Protein AF-A0AAN0MB50-F1 (afdb_monomer)

Solvent-accessible surface area (backbone atoms only — not comparable to full-atom values): 8079 Å² total; per-residue (Å²): 140,89,73,80,64,40,74,86,71,57,65,51,76,49,72,49,74,34,78,58,95,82,38,50,62,48,73,92,73,69,46,73,44,62,75,28,36,41,38,41,41,36,32,53,38,56,50,102,79,73,47,82,36,70,35,27,50,26,34,38,39,30,40,44,65,69,58,44,50,55,35,47,76,72,68,37,57,74,70,44,69,81,72,71,74,60,72,78,42,39,26,42,39,32,46,65,54,50,28,70,67,59,73,53,81,76,73,72,45,43,82,29,24,75,44,64,80,48,85,49,70,76,65,37,53,43,79,53,90,51,79,89,71,61,85,124

Mean predicted aligned error: 7.44 Å

Radius of gyration: 16.2 Å; Cα contacts (8 Å, |Δi|>4): 225; chains: 1; bounding box: 53×28×39 Å

pLDDT: mean 82.76, std 14.2, range [30.89, 97.62]

Structure (mmCIF, N/CA/C/O backbone):
data_AF-A0AAN0MB50-F1
#
_entry.id   AF-A0AAN0MB50-F1
#
loop_
_atom_site.group_PDB
_atom_site.id
_atom_site.type_symbol
_atom_site.label_atom_id
_atom_site.label_alt_id
_atom_site.label_comp_id
_atom_site.label_asym_id
_atom_site.label_entity_id
_atom_site.label_seq_id
_atom_site.pdbx_PDB_ins_code
_atom_site.Cartn_x
_atom_site.Cartn_y
_atom_site.Cartn_z
_atom_site.occupancy
_atom_site.B_iso_or_equiv
_atom_site.auth_seq_id
_atom_site.auth_comp_id
_atom_site.auth_asym_id
_atom_site.auth_atom_id
_atom_site.pdbx_PDB_model_num
ATOM 1 N N . MET A 1 1 ? 28.031 4.770 -9.847 1.00 30.89 1 MET A N 1
ATOM 2 C CA . MET A 1 1 ? 27.264 4.176 -10.959 1.00 30.89 1 MET A CA 1
ATOM 3 C C . MET A 1 1 ? 25.853 4.690 -10.789 1.00 30.89 1 MET A C 1
ATOM 5 O O . MET A 1 1 ? 25.183 4.230 -9.883 1.00 30.89 1 MET A O 1
ATOM 9 N N . GLU A 1 2 ? 25.464 5.741 -11.506 1.00 43.50 2 GLU A N 1
ATOM 10 C CA . GLU A 1 2 ? 24.209 6.445 -11.218 1.00 43.50 2 GLU A CA 1
ATOM 11 C C . GLU A 1 2 ? 23.536 6.869 -12.524 1.00 43.50 2 GLU A C 1
ATOM 13 O O . GLU A 1 2 ? 23.837 7.921 -13.087 1.00 43.50 2 GLU A O 1
ATOM 18 N N . ASN A 1 3 ? 22.699 5.976 -13.049 1.00 36.19 3 ASN A N 1
ATOM 19 C CA . ASN A 1 3 ? 21.467 6.278 -13.779 1.00 36.19 3 ASN A CA 1
ATOM 20 C C . ASN A 1 3 ? 20.879 4.952 -14.269 1.00 36.19 3 ASN A C 1
ATOM 22 O O . ASN A 1 3 ? 21.251 4.466 -15.333 1.00 36.19 3 ASN A O 1
ATOM 26 N N . THR A 1 4 ? 19.954 4.377 -13.504 1.00 49.22 4 THR A N 1
ATOM 27 C CA . THR A 1 4 ? 18.903 3.543 -14.095 1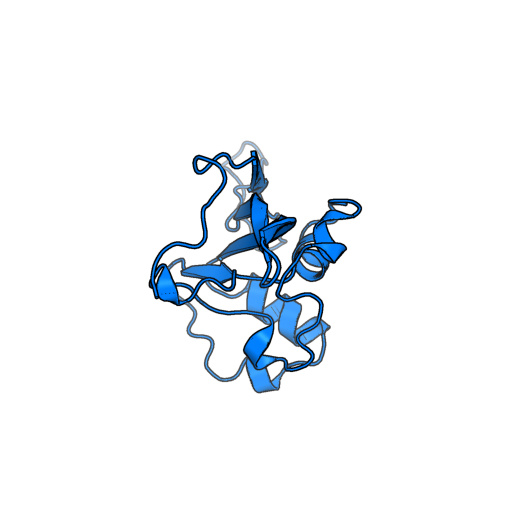.00 49.22 4 THR A CA 1
ATOM 28 C C . THR A 1 4 ? 18.142 4.460 -15.047 1.00 49.22 4 THR A C 1
ATOM 30 O O . THR A 1 4 ? 17.476 5.391 -14.586 1.00 49.22 4 THR A O 1
ATOM 33 N N . ARG A 1 5 ? 18.294 4.299 -16.368 1.00 57.34 5 ARG A N 1
ATOM 34 C CA . ARG A 1 5 ? 17.639 5.197 -17.326 1.00 57.34 5 ARG A CA 1
ATOM 35 C C . ARG A 1 5 ? 16.138 4.919 -17.265 1.00 57.34 5 ARG A C 1
ATOM 37 O O . ARG A 1 5 ? 15.641 3.923 -17.768 1.00 57.34 5 ARG A O 1
ATOM 44 N N . THR A 1 6 ? 15.382 5.801 -16.621 1.00 55.25 6 THR A N 1
ATOM 45 C CA . THR A 1 6 ? 13.964 5.559 -16.289 1.00 55.25 6 THR A CA 1
ATOM 46 C C . THR A 1 6 ? 13.004 5.779 -17.471 1.00 55.25 6 THR A C 1
ATOM 48 O O . THR A 1 6 ? 11.883 6.236 -17.274 1.00 55.25 6 THR A O 1
ATOM 51 N N . PHE A 1 7 ? 13.429 5.568 -18.724 1.00 59.41 7 PHE A N 1
ATOM 52 C CA . PHE A 1 7 ? 12.607 5.793 -19.932 1.00 59.41 7 PHE A CA 1
ATOM 53 C C . PHE A 1 7 ? 11.848 7.140 -19.952 1.00 59.41 7 PHE A C 1
ATOM 55 O O . PHE A 1 7 ? 10.679 7.228 -20.336 1.00 59.41 7 PHE A O 1
ATOM 62 N N . GLY A 1 8 ? 12.498 8.219 -19.504 1.00 61.31 8 GLY A N 1
ATOM 63 C CA . GLY A 1 8 ? 11.871 9.543 -19.400 1.00 61.31 8 GLY A CA 1
ATOM 64 C C . GLY A 1 8 ? 10.895 9.704 -18.226 1.00 61.31 8 GLY A C 1
ATOM 65 O O . GLY A 1 8 ? 10.061 10.604 -18.265 1.00 61.31 8 GLY A O 1
ATOM 66 N N . PHE A 1 9 ? 11.000 8.844 -17.206 1.00 67.44 9 PHE A N 1
ATOM 67 C CA . PHE A 1 9 ? 10.253 8.865 -15.942 1.00 67.44 9 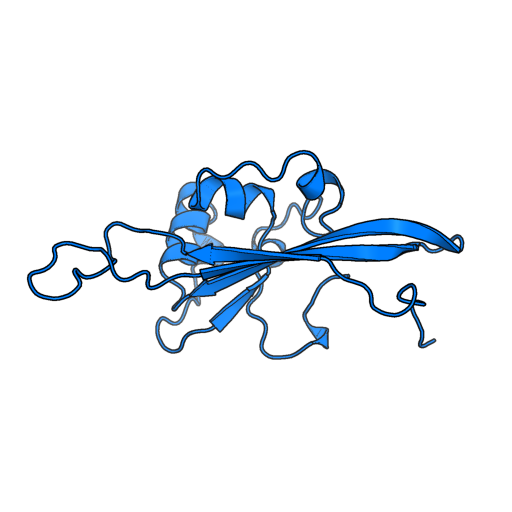PHE A CA 1
ATOM 68 C C . PHE A 1 9 ? 8.727 8.804 -16.117 1.00 67.44 9 PHE A C 1
ATOM 70 O O . PHE A 1 9 ? 7.959 9.386 -15.350 1.00 67.44 9 PHE A O 1
ATOM 77 N N . ARG A 1 10 ? 8.267 8.118 -17.169 1.00 81.94 10 ARG A N 1
ATOM 78 C CA . ARG A 1 10 ? 6.837 7.917 -17.416 1.00 81.94 10 ARG A CA 1
ATOM 79 C C . ARG A 1 10 ? 6.329 6.781 -16.540 1.00 81.94 10 ARG A C 1
ATOM 81 O O . ARG A 1 10 ? 6.789 5.651 -16.677 1.00 81.94 10 ARG A O 1
ATOM 88 N N . ALA A 1 11 ? 5.351 7.089 -15.700 1.00 89.38 11 ALA A N 1
ATOM 89 C CA . ALA A 1 11 ? 4.697 6.120 -14.837 1.00 89.38 11 ALA A CA 1
ATOM 90 C C . ALA A 1 11 ? 3.174 6.200 -14.981 1.00 89.38 11 ALA A C 1
ATOM 92 O O . ALA A 1 11 ? 2.624 7.286 -15.180 1.00 89.38 11 ALA A O 1
ATOM 93 N N . ASN A 1 12 ? 2.497 5.061 -14.840 1.00 93.62 12 ASN A N 1
ATOM 94 C CA . ASN A 1 12 ? 1.059 5.029 -14.573 1.00 93.62 12 ASN A CA 1
ATOM 95 C C . ASN A 1 12 ? 0.845 4.804 -13.079 1.00 93.62 12 ASN A C 1
ATOM 97 O O . ASN A 1 12 ? 1.549 3.996 -12.473 1.00 93.62 12 ASN A O 1
ATOM 101 N N . VAL A 1 13 ? -0.138 5.495 -12.504 1.00 95.19 13 VAL A N 1
ATOM 102 C CA . VAL A 1 13 ? -0.468 5.391 -11.081 1.00 95.19 13 VAL A CA 1
ATOM 103 C C . VAL A 1 13 ? -1.944 5.050 -10.930 1.00 95.19 13 VAL A C 1
ATOM 105 O O . VAL A 1 13 ? -2.805 5.821 -11.350 1.00 95.19 13 VAL A O 1
ATOM 108 N N . PHE A 1 14 ? -2.226 3.915 -10.298 1.00 96.12 14 PHE A N 1
ATOM 109 C CA . PHE A 1 14 ? -3.553 3.557 -9.802 1.00 96.12 14 PHE A CA 1
ATOM 110 C C . PHE A 1 14 ? -3.627 3.921 -8.322 1.00 96.12 14 PHE A C 1
ATOM 112 O O . PHE A 1 14 ? -2.671 3.692 -7.584 1.0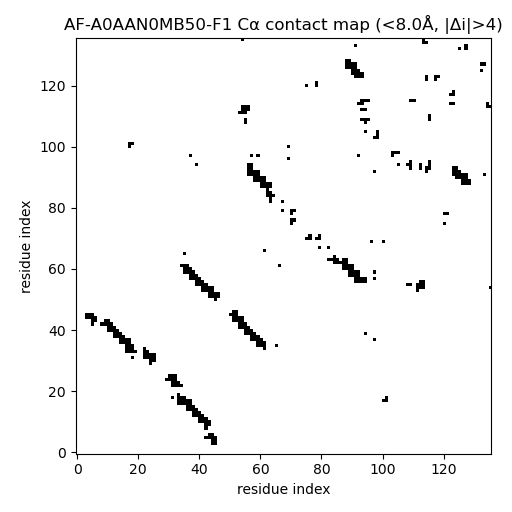0 96.12 14 PHE A O 1
ATOM 119 N N . THR A 1 15 ? -4.732 4.505 -7.870 1.00 96.19 15 THR A N 1
ATOM 120 C CA . THR A 1 15 ? -4.894 4.895 -6.465 1.00 96.19 15 THR A CA 1
ATOM 121 C C . THR A 1 15 ? -6.351 4.820 -6.052 1.00 96.19 15 THR A C 1
ATOM 123 O O . THR A 1 15 ? -7.247 4.990 -6.881 1.00 96.19 15 THR A O 1
ATOM 126 N N . GLY A 1 16 ? -6.582 4.567 -4.771 1.00 95.75 16 GLY A N 1
ATOM 127 C CA . GLY A 1 16 ? -7.918 4.466 -4.213 1.00 95.75 16 GLY A CA 1
ATOM 128 C C . GLY A 1 16 ? -7.903 4.250 -2.703 1.00 95.75 16 GLY A C 1
ATOM 129 O O . GLY A 1 16 ? -6.828 4.129 -2.104 1.00 95.75 16 GLY A O 1
ATOM 130 N N . PR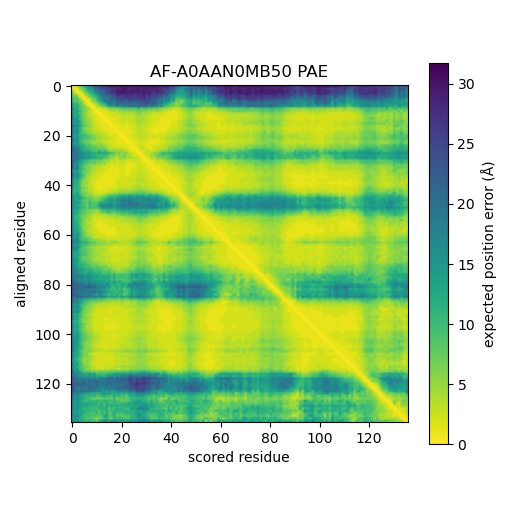O A 1 17 ? -9.091 4.232 -2.084 1.00 95.94 17 PRO A N 1
ATOM 131 C CA . PRO A 1 17 ? -9.241 3.900 -0.677 1.00 95.94 17 PRO A CA 1
ATOM 132 C C . PRO A 1 17 ? -9.093 2.393 -0.437 1.00 95.94 17 PRO A C 1
ATOM 134 O O . PRO A 1 17 ? -9.354 1.582 -1.329 1.00 95.94 17 PRO A O 1
ATOM 137 N N . ILE A 1 18 ? -8.731 2.042 0.794 1.00 95.81 18 ILE A N 1
ATOM 138 C CA . ILE A 1 18 ? -8.877 0.701 1.360 1.00 95.81 18 ILE A CA 1
ATOM 139 C C . ILE A 1 18 ? -9.869 0.835 2.511 1.00 95.81 18 ILE A C 1
ATOM 141 O O . ILE A 1 18 ? -9.580 1.546 3.475 1.00 95.81 18 ILE A O 1
ATOM 145 N N . PHE A 1 19 ? -11.033 0.201 2.374 1.00 93.50 19 PHE A N 1
ATOM 146 C CA . PHE A 1 19 ? -12.076 0.259 3.391 1.00 93.50 19 PHE A CA 1
ATOM 147 C C . PHE A 1 19 ? -11.876 -0.828 4.444 1.00 93.50 19 PHE A C 1
ATOM 149 O O . PHE A 1 19 ? -11.599 -1.973 4.090 1.00 93.50 19 PHE A O 1
ATOM 156 N N . THR A 1 20 ? -12.058 -0.481 5.714 1.00 91.69 20 THR A N 1
ATOM 157 C CA . THR A 1 20 ? -12.026 -1.431 6.835 1.00 91.69 20 THR A CA 1
ATOM 158 C C . THR A 1 20 ? -13.193 -1.193 7.792 1.00 91.69 20 THR A C 1
ATOM 160 O O . THR A 1 20 ? -13.848 -0.151 7.753 1.00 91.69 20 THR A O 1
ATOM 163 N N . ASP A 1 21 ? -13.441 -2.150 8.687 1.00 90.81 21 ASP A N 1
ATOM 164 C CA . ASP A 1 21 ? -14.478 -2.026 9.722 1.00 90.81 21 ASP A CA 1
ATOM 165 C C . ASP A 1 21 ? -14.183 -0.909 10.746 1.00 90.81 21 ASP A C 1
ATOM 167 O O . ASP A 1 21 ? -15.080 -0.483 11.475 1.00 90.81 21 ASP A O 1
ATOM 171 N N . ASP A 1 22 ? -12.941 -0.413 10.788 1.00 89.88 22 ASP A N 1
ATOM 172 C CA . ASP A 1 22 ? -12.513 0.694 11.652 1.00 89.88 22 ASP A CA 1
ATOM 173 C C . ASP A 1 22 ? -12.819 2.079 11.053 1.00 89.88 22 ASP A C 1
ATOM 175 O O . ASP A 1 22 ? -12.654 3.102 11.729 1.00 89.88 22 ASP A O 1
ATOM 179 N N . ASP A 1 23 ? -13.238 2.145 9.788 1.00 93.19 23 ASP A N 1
ATOM 180 C CA . ASP A 1 23 ? -13.481 3.416 9.121 1.00 93.19 23 ASP A CA 1
ATOM 181 C C . ASP A 1 23 ? -14.734 4.121 9.683 1.00 93.19 23 ASP A C 1
ATOM 183 O O . ASP A 1 23 ? -15.836 3.558 9.693 1.00 93.19 23 ASP A O 1
ATOM 187 N N . PRO A 1 24 ? -14.623 5.389 10.119 1.00 93.19 24 PRO A N 1
ATOM 188 C CA . PRO A 1 24 ? -15.742 6.088 10.730 1.00 93.19 24 PRO A CA 1
ATOM 189 C C . PRO A 1 24 ? -16.784 6.534 9.689 1.00 93.19 24 PRO A C 1
ATOM 191 O O . PRO A 1 24 ? -16.444 6.850 8.543 1.00 93.19 24 PRO A O 1
ATOM 194 N N . PRO A 1 25 ? -18.064 6.657 10.083 1.00 94.31 25 PRO A N 1
ATOM 195 C CA . PRO A 1 25 ? -19.095 7.214 9.218 1.00 94.31 25 PRO A CA 1
ATOM 196 C C . PRO A 1 25 ? -18.933 8.732 9.032 1.00 94.31 25 PRO A C 1
ATOM 198 O O . PRO A 1 25 ? -18.571 9.476 9.947 1.00 94.31 25 PRO A O 1
ATOM 201 N N . LEU A 1 26 ? -19.282 9.214 7.842 1.00 93.06 26 LEU A N 1
ATOM 202 C CA . LEU A 1 26 ? -19.340 10.621 7.471 1.00 93.06 26 LEU A CA 1
ATOM 203 C C . LEU A 1 26 ? -20.643 11.247 7.974 1.00 93.06 26 LEU A C 1
ATOM 205 O O . LEU A 1 26 ? -21.633 11.355 7.238 1.00 93.06 26 LEU A O 1
ATOM 209 N N . GLY A 1 27 ? -20.623 11.677 9.235 1.00 87.81 27 GLY A N 1
ATOM 210 C CA . GLY A 1 27 ? -21.767 12.311 9.891 1.00 87.81 27 GLY A CA 1
ATOM 211 C C . GLY A 1 27 ? -23.043 11.482 9.727 1.00 87.81 27 GLY A C 1
ATOM 212 O O . GLY A 1 27 ? -23.014 10.259 9.838 1.00 87.81 27 GLY A O 1
ATOM 213 N N . ASP A 1 28 ? -24.146 12.145 9.382 1.00 90.50 28 ASP A N 1
ATOM 214 C CA . ASP A 1 28 ? -25.456 11.494 9.228 1.00 90.50 28 ASP A CA 1
ATOM 215 C C . ASP A 1 28 ? -25.692 10.898 7.826 1.00 90.50 28 ASP A C 1
ATOM 217 O O . ASP A 1 28 ? -26.755 10.340 7.558 1.00 90.50 28 ASP A O 1
ATOM 221 N N . SER A 1 29 ? -24.728 11.022 6.902 1.00 89.75 29 SER A N 1
ATOM 222 C CA . SER A 1 29 ? -24.890 10.545 5.517 1.00 89.75 29 SER A CA 1
ATOM 223 C C . SER A 1 29 ? -24.776 9.025 5.376 1.00 89.75 29 SER A C 1
ATOM 225 O O . SER A 1 29 ? -25.219 8.467 4.373 1.00 89.75 29 SER A O 1
ATOM 227 N N . GLY A 1 30 ? -24.156 8.362 6.358 1.00 84.12 30 GLY A N 1
ATOM 228 C CA . GLY A 1 30 ? -23.874 6.926 6.338 1.00 84.12 30 GLY A CA 1
ATOM 229 C C . GLY A 1 30 ? -22.748 6.498 5.389 1.00 84.12 30 GLY A C 1
ATOM 230 O O . GLY A 1 30 ? -22.426 5.315 5.353 1.00 84.12 30 GLY A O 1
ATOM 231 N N . ALA A 1 31 ? -22.134 7.416 4.633 1.00 90.50 31 ALA A N 1
ATOM 232 C CA . ALA A 1 31 ? -20.953 7.106 3.827 1.00 90.50 31 ALA A CA 1
ATOM 233 C C . ALA A 1 31 ? -19.729 6.864 4.724 1.00 90.50 31 ALA A C 1
ATOM 235 O O . ALA A 1 31 ? -19.575 7.531 5.739 1.00 90.50 31 ALA A O 1
ATOM 236 N N . THR A 1 32 ? -18.843 5.952 4.345 1.00 94.12 32 THR A N 1
ATOM 237 C CA . THR A 1 32 ? -17.644 5.608 5.125 1.00 94.12 32 THR A CA 1
ATOM 238 C C . THR A 1 32 ? -16.469 6.529 4.775 1.00 94.12 32 THR A C 1
ATOM 240 O O . THR A 1 32 ? -16.250 6.812 3.596 1.00 94.12 32 THR A O 1
ATOM 243 N N . ILE A 1 33 ? -15.712 7.002 5.774 1.00 94.19 33 ILE A N 1
ATOM 244 C CA . ILE A 1 33 ? -14.484 7.790 5.581 1.00 94.19 33 ILE A CA 1
ATOM 245 C C . ILE A 1 33 ? -13.282 6.835 5.596 1.00 94.19 33 ILE A C 1
ATOM 247 O O . ILE A 1 33 ? -12.924 6.369 6.674 1.00 94.19 33 ILE A O 1
ATOM 251 N N . PRO A 1 34 ? -12.614 6.588 4.456 1.00 93.81 34 PRO A N 1
ATOM 252 C CA . PRO A 1 34 ? -11.460 5.703 4.431 1.00 93.81 34 PRO A CA 1
ATOM 253 C C . PRO A 1 34 ? -10.295 6.297 5.220 1.00 93.81 34 PRO A C 1
ATOM 255 O O . PRO A 1 34 ? -9.873 7.433 4.960 1.00 93.81 34 PRO A O 1
ATOM 258 N N . LEU A 1 35 ? -9.741 5.503 6.132 1.00 93.94 35 LEU A N 1
ATOM 259 C CA . LEU A 1 35 ? -8.510 5.818 6.851 1.00 93.94 35 LEU A CA 1
ATOM 260 C C . LEU A 1 35 ? -7.265 5.351 6.091 1.00 93.94 35 LEU A C 1
ATOM 262 O O . LEU A 1 35 ? -6.180 5.868 6.327 1.00 93.94 35 LEU A O 1
ATOM 266 N N . ASN A 1 36 ? -7.397 4.412 5.155 1.00 95.50 36 ASN A N 1
ATOM 267 C CA . ASN A 1 36 ? -6.270 3.829 4.433 1.00 95.50 36 ASN A CA 1
ATOM 268 C C . ASN A 1 36 ? -6.393 4.081 2.925 1.00 95.50 36 ASN A C 1
ATOM 270 O O . ASN A 1 36 ? -7.487 4.071 2.359 1.00 95.50 36 ASN A O 1
ATOM 274 N N . TYR A 1 37 ? -5.260 4.297 2.258 1.00 96.69 37 TYR A N 1
ATOM 275 C CA . TYR A 1 37 ? -5.205 4.546 0.813 1.00 96.69 37 TYR A CA 1
ATOM 276 C C . TYR A 1 37 ? -4.057 3.778 0.183 1.00 96.69 37 TYR A C 1
ATOM 278 O O . TYR A 1 37 ? -3.009 3.620 0.807 1.00 96.69 37 TYR A O 1
ATOM 286 N N . PHE A 1 38 ? -4.214 3.372 -1.074 1.00 97.62 38 PHE A N 1
ATOM 287 C CA . PHE A 1 38 ? -3.151 2.712 -1.822 1.00 97.62 38 PHE A CA 1
ATOM 288 C C . PHE A 1 38 ? -2.692 3.507 -3.040 1.00 97.62 38 PHE A C 1
ATOM 290 O O . PHE A 1 38 ? -3.425 4.329 -3.604 1.00 97.62 38 PHE A O 1
ATOM 297 N N . LYS A 1 39 ? -1.471 3.209 -3.480 1.00 97.25 39 LYS A N 1
ATOM 298 C CA . LYS A 1 39 ? -0.951 3.555 -4.801 1.00 97.25 39 LYS A CA 1
ATOM 299 C C . LYS A 1 39 ? -0.282 2.330 -5.411 1.00 97.25 39 LYS A C 1
ATOM 301 O O . LYS A 1 39 ? 0.579 1.746 -4.769 1.00 97.25 39 LYS A O 1
ATOM 306 N N . VAL A 1 40 ? -0.626 1.993 -6.649 1.00 97.25 40 VAL A N 1
ATOM 307 C CA . VAL A 1 40 ? 0.142 1.062 -7.486 1.00 97.25 40 VAL A CA 1
ATOM 308 C C . VAL A 1 40 ? 0.790 1.866 -8.598 1.00 97.25 40 VAL A C 1
ATOM 310 O O . VAL A 1 40 ? 0.098 2.532 -9.370 1.00 97.25 40 VAL A O 1
ATOM 313 N N . VAL A 1 41 ? 2.115 1.836 -8.663 1.00 95.44 41 VAL A N 1
ATOM 314 C CA . VAL A 1 41 ? 2.911 2.581 -9.638 1.00 95.44 41 VAL A CA 1
ATOM 315 C C . VAL A 1 41 ? 3.528 1.594 -10.611 1.00 95.44 41 VAL A C 1
ATOM 317 O O . VAL A 1 41 ? 4.156 0.630 -10.192 1.00 95.44 41 VAL A O 1
ATOM 320 N N . THR A 1 42 ? 3.368 1.847 -11.907 1.00 94.31 42 THR A N 1
ATOM 321 C CA . THR A 1 42 ? 3.967 1.031 -12.971 1.00 94.31 42 THR A CA 1
ATOM 322 C C . THR A 1 42 ? 4.832 1.894 -13.868 1.00 94.31 42 THR A C 1
ATOM 324 O O . THR A 1 42 ? 4.440 3.006 -14.233 1.00 94.31 42 THR A O 1
ATOM 327 N N . MET A 1 43 ? 5.996 1.385 -14.247 1.00 91.69 43 MET A N 1
ATOM 328 C CA . MET A 1 43 ? 6.914 2.051 -15.165 1.00 91.69 43 MET A CA 1
ATOM 329 C C . MET A 1 43 ? 7.768 1.029 -15.913 1.00 91.69 43 MET A C 1
ATOM 331 O O . MET A 1 43 ? 7.752 -0.162 -15.606 1.00 91.69 43 MET A O 1
ATOM 335 N N . LEU A 1 44 ? 8.513 1.502 -16.909 1.00 88.88 44 LEU A N 1
ATOM 336 C CA . LEU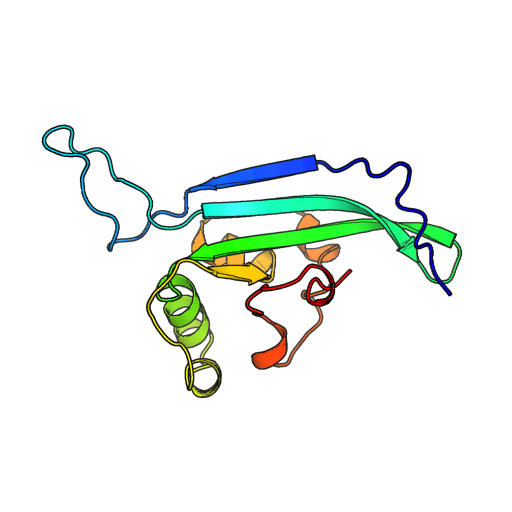 A 1 44 ? 9.595 0.722 -17.499 1.00 88.88 44 LEU A CA 1
ATOM 337 C C . LEU A 1 44 ? 10.883 0.968 -16.704 1.00 88.88 44 LEU A C 1
ATOM 339 O O . LEU A 1 44 ? 11.193 2.114 -16.375 1.00 88.88 44 LEU A O 1
ATOM 343 N N . ALA A 1 45 ? 11.630 -0.098 -16.437 1.00 80.62 45 ALA A N 1
ATOM 344 C CA . ALA A 1 45 ? 12.964 -0.077 -15.843 1.00 80.62 45 ALA A CA 1
ATOM 345 C C . ALA A 1 45 ? 13.933 -0.898 -16.710 1.00 80.62 45 ALA A C 1
ATOM 347 O O . ALA A 1 45 ? 13.511 -1.800 -17.431 1.00 80.62 45 ALA A O 1
ATOM 348 N N . GLU A 1 46 ? 15.217 -0.546 -16.702 1.00 73.81 46 GLU A N 1
ATOM 349 C CA . GLU A 1 46 ? 16.263 -1.326 -17.376 1.00 73.81 46 GLU A CA 1
ATOM 350 C C . GLU A 1 46 ? 16.791 -2.394 -16.421 1.00 73.81 46 GLU A C 1
ATOM 352 O O . GLU A 1 46 ? 16.969 -2.147 -15.228 1.00 73.81 46 GLU A O 1
ATOM 357 N N . ASP A 1 47 ? 17.043 -3.581 -16.957 1.00 70.06 47 ASP A N 1
ATOM 358 C CA . ASP A 1 47 ? 17.771 -4.631 -16.260 1.00 70.06 47 ASP A CA 1
ATOM 359 C C . ASP A 1 47 ? 19.295 -4.501 -16.456 1.00 70.06 47 ASP A C 1
ATOM 361 O O . ASP A 1 47 ? 19.783 -3.603 -17.141 1.00 70.06 47 ASP A O 1
ATOM 365 N N . GLU A 1 48 ? 20.070 -5.435 -15.893 1.00 69.56 48 GLU A N 1
ATOM 366 C CA . GLU A 1 48 ? 21.535 -5.477 -16.058 1.00 69.56 48 GLU A CA 1
ATOM 367 C C . GLU A 1 48 ? 21.998 -5.637 -17.523 1.00 69.56 48 GLU A C 1
ATOM 369 O O . GLU A 1 48 ? 23.182 -5.468 -17.822 1.00 69.56 48 GLU A O 1
ATOM 374 N N . TRP A 1 49 ? 21.079 -5.949 -18.442 1.00 73.06 49 TRP A N 1
ATOM 375 C CA . TRP A 1 49 ? 21.317 -6.202 -19.862 1.00 73.06 49 TRP A CA 1
ATOM 376 C C . TRP A 1 49 ? 20.714 -5.111 -20.768 1.00 73.06 49 TRP A C 1
ATOM 378 O O . TRP A 1 49 ? 20.591 -5.334 -21.974 1.00 73.06 49 TRP A O 1
ATOM 388 N N . ASP A 1 50 ? 20.356 -3.942 -20.218 1.00 71.88 50 ASP A N 1
ATOM 389 C CA . ASP A 1 50 ? 19.784 -2.790 -20.945 1.00 71.88 50 ASP A CA 1
ATOM 390 C C . ASP A 1 50 ? 18.455 -3.137 -21.669 1.00 71.88 50 ASP A C 1
ATOM 392 O O . ASP A 1 50 ? 18.069 -2.521 -22.666 1.00 71.88 50 ASP A O 1
ATOM 396 N N . THR A 1 51 ? 17.739 -4.163 -21.191 1.00 78.69 51 THR A N 1
ATOM 397 C CA . THR A 1 51 ? 16.441 -4.585 -21.729 1.00 78.69 51 THR A CA 1
ATOM 398 C C . THR A 1 51 ? 15.307 -3.946 -20.920 1.00 78.69 51 THR A C 1
ATOM 400 O O . THR A 1 51 ? 15.261 -4.115 -19.699 1.00 78.69 51 THR A O 1
ATOM 403 N N . PRO A 1 52 ? 14.349 -3.247 -21.567 1.00 81.38 52 PRO A N 1
ATOM 404 C CA . PRO A 1 52 ? 13.190 -2.693 -20.878 1.00 81.38 52 PRO A CA 1
ATOM 405 C C . PRO A 1 52 ? 12.356 -3.806 -20.241 1.00 81.38 52 PRO A C 1
ATOM 407 O O . PRO A 1 52 ? 11.863 -4.699 -20.937 1.00 81.38 52 PRO A O 1
ATOM 410 N N . ARG A 1 53 ? 12.144 -3.723 -18.931 1.00 85.94 53 ARG A N 1
ATOM 411 C CA . ARG A 1 53 ? 11.213 -4.568 -18.187 1.00 85.94 53 ARG A CA 1
ATOM 412 C C . ARG A 1 53 ? 10.122 -3.726 -17.544 1.00 85.94 53 ARG A C 1
ATOM 414 O O . ARG A 1 53 ? 10.339 -2.572 -17.175 1.00 85.94 53 ARG A O 1
ATOM 421 N N . LEU A 1 54 ? 8.934 -4.313 -17.421 1.00 90.56 54 LEU A N 1
ATOM 422 C CA . LEU A 1 54 ? 7.876 -3.744 -16.597 1.00 90.56 54 LEU A CA 1
ATOM 423 C C . LEU A 1 54 ? 8.307 -3.829 -15.133 1.00 90.56 54 LEU A C 1
ATOM 425 O O . LEU A 1 54 ? 8.786 -4.871 -14.696 1.00 90.56 54 LEU A O 1
ATOM 429 N N . HIS A 1 55 ? 8.112 -2.740 -14.408 1.00 90.56 55 HIS A N 1
ATOM 430 C CA . HIS A 1 55 ? 8.355 -2.649 -12.982 1.00 90.56 55 HIS A CA 1
ATOM 431 C C . HIS A 1 55 ? 7.103 -2.089 -12.308 1.00 90.56 55 HIS A C 1
ATOM 433 O O . HIS A 1 55 ? 6.571 -1.062 -12.751 1.00 90.56 55 HIS A O 1
ATOM 439 N N . ALA A 1 56 ? 6.617 -2.761 -11.267 1.00 94.06 56 ALA A N 1
ATOM 440 C CA . ALA A 1 56 ? 5.390 -2.401 -10.570 1.00 94.06 56 ALA A CA 1
ATOM 441 C C . ALA A 1 56 ? 5.600 -2.408 -9.052 1.00 94.06 56 ALA A C 1
ATOM 443 O O . ALA A 1 56 ? 6.154 -3.348 -8.512 1.00 94.06 56 ALA A O 1
ATOM 444 N N . THR A 1 57 ? 5.149 -1.374 -8.346 1.00 94.31 57 THR A N 1
ATOM 445 C CA . THR A 1 57 ? 5.256 -1.300 -6.877 1.00 94.31 57 THR A CA 1
ATOM 446 C C . THR A 1 57 ? 3.940 -0.865 -6.258 1.00 94.31 57 THR A C 1
ATOM 448 O O . THR A 1 57 ? 3.220 -0.047 -6.837 1.00 94.31 57 THR A O 1
ATOM 451 N N . ALA A 1 58 ? 3.629 -1.395 -5.075 1.00 95.88 58 ALA A N 1
ATOM 452 C CA . ALA A 1 58 ? 2.462 -1.013 -4.293 1.00 95.88 58 ALA A CA 1
ATOM 453 C C . ALA A 1 58 ? 2.856 -0.300 -2.996 1.00 95.88 58 ALA A C 1
ATOM 455 O O . ALA A 1 58 ? 3.818 -0.663 -2.321 1.00 95.88 58 ALA A O 1
ATOM 456 N N . TYR A 1 59 ? 2.066 0.711 -2.642 1.00 95.12 59 TYR A N 1
ATOM 457 C CA . TYR A 1 59 ? 2.230 1.516 -1.442 1.00 95.12 59 TYR A CA 1
ATOM 458 C C . TYR A 1 59 ? 0.903 1.660 -0.714 1.00 95.12 59 TYR A C 1
ATOM 460 O O . TYR A 1 59 ? -0.109 1.947 -1.351 1.00 95.12 59 TYR A O 1
ATOM 468 N N . VAL A 1 60 ? 0.923 1.554 0.611 1.00 95.44 60 VAL A N 1
ATOM 469 C CA . VAL A 1 60 ? -0.234 1.768 1.484 1.00 95.44 60 VAL A CA 1
ATOM 470 C C . VAL A 1 60 ? 0.068 2.891 2.467 1.00 95.44 60 VAL A C 1
ATOM 472 O O . VAL A 1 60 ? 1.052 2.843 3.196 1.00 95.44 60 VAL A O 1
ATOM 475 N N . LEU A 1 61 ? -0.787 3.909 2.499 1.00 94.56 61 LEU A N 1
ATOM 476 C CA . LEU A 1 61 ? -0.793 4.943 3.528 1.00 94.56 61 LEU A CA 1
ATOM 477 C C . LEU A 1 61 ? -1.694 4.480 4.677 1.00 94.56 61 LEU A C 1
ATOM 479 O O . LEU A 1 61 ? -2.894 4.302 4.470 1.00 94.56 61 LEU A O 1
ATOM 483 N N . SER A 1 62 ? -1.122 4.287 5.867 1.00 91.81 62 SER A N 1
ATOM 484 C CA . SER A 1 62 ? -1.833 3.769 7.045 1.00 91.81 62 SER A CA 1
ATOM 485 C C . SER A 1 62 ? -1.201 4.256 8.355 1.00 91.81 62 SER A C 1
ATOM 487 O O . SER A 1 62 ? -0.025 4.609 8.386 1.00 91.81 62 SER A O 1
ATOM 489 N N . GLN A 1 63 ? -1.951 4.225 9.461 1.00 88.31 63 GLN A N 1
ATOM 490 C CA . GLN A 1 63 ? -1.389 4.354 10.820 1.00 88.31 63 GLN A CA 1
ATOM 491 C C . GLN A 1 63 ? -0.741 3.046 11.318 1.00 88.31 63 GLN A C 1
ATOM 493 O O . GLN A 1 63 ? -0.170 3.007 12.406 1.00 88.31 63 GLN A O 1
ATOM 498 N N . GLY A 1 64 ? -0.824 1.969 10.527 1.00 85.88 64 GLY A N 1
ATOM 499 C CA . GLY A 1 64 ? -0.165 0.685 10.775 1.00 85.88 64 GLY A CA 1
ATOM 500 C C . GLY A 1 64 ? -1.104 -0.453 11.180 1.00 85.88 64 GLY A C 1
ATOM 501 O O . GLY A 1 64 ? -0.705 -1.604 11.062 1.00 85.88 64 GLY A O 1
ATOM 502 N N . GLN A 1 65 ? -2.346 -0.171 11.589 1.00 88.00 65 GLN A N 1
ATOM 503 C CA . GLN A 1 65 ? -3.311 -1.202 12.009 1.00 88.00 65 GLN A CA 1
ATOM 504 C C . GLN A 1 65 ? -3.678 -2.168 10.882 1.00 88.00 65 GLN A C 1
ATOM 506 O O . GLN A 1 65 ? -3.610 -3.378 11.075 1.00 88.00 65 GLN A O 1
ATOM 511 N N . LEU A 1 66 ? -3.955 -1.642 9.687 1.00 89.19 66 LEU A N 1
ATOM 512 C CA . LEU A 1 66 ? -4.220 -2.463 8.504 1.00 89.19 66 LEU A CA 1
ATOM 513 C C . LEU A 1 66 ? -3.033 -3.385 8.176 1.00 89.19 66 LEU A C 1
ATOM 515 O O . LEU A 1 66 ? -3.206 -4.576 7.939 1.00 89.19 66 LEU A O 1
ATOM 519 N N . ILE A 1 67 ? -1.815 -2.839 8.216 1.00 88.81 67 ILE A N 1
ATOM 520 C CA . ILE A 1 67 ? -0.589 -3.595 7.932 1.00 88.81 67 ILE A CA 1
ATOM 521 C C . ILE A 1 67 ? -0.357 -4.684 8.978 1.00 88.81 67 ILE A C 1
ATOM 523 O O . ILE A 1 67 ? -0.014 -5.812 8.637 1.00 88.81 67 ILE A O 1
ATOM 527 N N . GLN A 1 68 ? -0.568 -4.365 10.254 1.00 87.62 68 GLN A N 1
ATOM 528 C CA . GLN A 1 68 ? -0.480 -5.348 11.322 1.00 87.62 68 GLN A CA 1
ATOM 529 C C . GLN A 1 68 ? -1.476 -6.490 11.105 1.00 87.62 68 GLN A C 1
ATOM 531 O O . GLN A 1 68 ? -1.090 -7.648 11.239 1.00 87.62 68 GLN A O 1
ATOM 536 N N . GLN A 1 69 ? -2.737 -6.178 10.796 1.00 88.50 69 GLN A N 1
ATOM 537 C CA . GLN A 1 69 ? -3.765 -7.191 10.579 1.00 88.50 69 GLN A CA 1
ATOM 538 C C . GLN A 1 69 ? -3.370 -8.142 9.444 1.00 88.50 69 GLN A C 1
ATOM 540 O O . GLN A 1 69 ? -3.368 -9.353 9.643 1.00 88.50 69 GLN A O 1
ATOM 545 N N . MET A 1 70 ? -2.939 -7.592 8.308 1.00 90.12 70 MET A N 1
ATOM 546 C CA . MET A 1 70 ? -2.437 -8.364 7.170 1.00 90.12 70 MET A CA 1
ATOM 547 C C . MET A 1 70 ? -1.281 -9.299 7.572 1.00 90.12 70 MET A C 1
ATOM 549 O O . MET A 1 70 ? -1.313 -10.494 7.291 1.00 90.12 70 MET A O 1
ATOM 553 N N . LEU A 1 71 ? -0.282 -8.788 8.304 1.00 86.81 71 LEU A N 1
ATOM 554 C CA . LEU A 1 71 ? 0.846 -9.599 8.783 1.00 86.81 71 LEU A CA 1
ATOM 555 C C . LEU A 1 71 ? 0.403 -10.711 9.750 1.00 86.81 71 LEU A C 1
ATOM 557 O O . LEU A 1 71 ? 0.948 -11.814 9.707 1.00 86.81 71 LEU A O 1
ATOM 561 N N . LEU A 1 72 ? -0.573 -10.448 10.624 1.00 87.00 72 LEU A N 1
ATOM 562 C CA . LEU A 1 72 ? -1.127 -11.456 11.534 1.00 87.00 72 LEU A CA 1
ATOM 563 C C . LEU A 1 72 ? -1.875 -12.559 10.776 1.00 87.00 72 LEU A C 1
ATOM 565 O O . LEU A 1 72 ? -1.703 -13.733 11.104 1.00 87.00 72 LEU A O 1
ATOM 569 N N . GLU A 1 73 ? -2.667 -12.195 9.767 1.00 86.81 73 GLU A N 1
ATOM 570 C CA . GLU A 1 73 ? -3.394 -13.136 8.903 1.00 86.81 73 GLU A CA 1
ATOM 571 C C . GLU A 1 73 ? -2.437 -14.040 8.110 1.00 86.81 73 GLU A C 1
ATOM 573 O O . GLU A 1 73 ? -2.704 -15.231 7.944 1.00 86.81 73 GLU A O 1
ATOM 578 N N . GLU A 1 74 ? -1.270 -13.522 7.719 1.00 82.38 74 GLU A N 1
ATOM 579 C CA . GLU A 1 74 ? -0.188 -14.299 7.098 1.00 82.38 74 GLU A CA 1
ATOM 580 C C . GLU A 1 74 ? 0.643 -15.138 8.092 1.00 82.38 74 GLU A C 1
ATOM 582 O O . GLU A 1 74 ? 1.576 -15.839 7.696 1.00 82.38 74 GLU A O 1
ATOM 587 N N . GLY A 1 75 ? 0.335 -15.095 9.393 1.00 82.69 75 GLY A N 1
ATOM 588 C CA . GLY A 1 75 ? 1.075 -15.825 10.428 1.00 82.69 75 GLY A CA 1
ATOM 589 C C . GLY A 1 75 ? 2.436 -15.210 10.77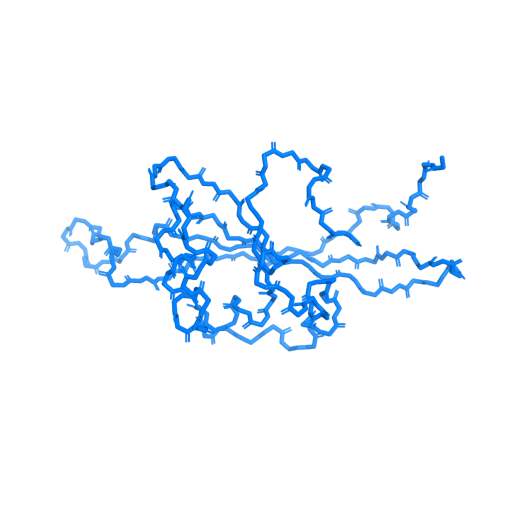9 1.00 82.69 75 GLY A C 1
ATOM 590 O O . GLY A 1 75 ? 3.258 -15.851 11.435 1.00 82.69 75 GLY A O 1
ATOM 591 N N . LEU A 1 76 ? 2.680 -13.957 10.388 1.00 79.69 76 LEU A N 1
ATOM 592 C CA . LEU A 1 76 ? 3.932 -13.222 10.581 1.00 79.69 76 LEU A CA 1
ATOM 593 C C . LEU A 1 76 ? 3.927 -12.399 11.877 1.00 79.69 76 LEU A C 1
ATOM 595 O O . LEU A 1 76 ? 4.408 -11.268 11.917 1.00 79.69 76 LEU A O 1
ATOM 599 N N . ALA A 1 77 ? 3.414 -12.970 12.970 1.00 73.31 77 ALA A N 1
ATOM 600 C CA . ALA A 1 77 ? 3.248 -12.266 14.245 1.00 73.31 77 ALA A CA 1
ATOM 601 C C . ALA A 1 77 ? 4.557 -11.672 14.807 1.00 73.31 77 ALA A C 1
ATOM 603 O O . ALA A 1 77 ? 4.528 -10.629 15.448 1.00 73.31 77 ALA A O 1
ATOM 604 N N . ALA A 1 78 ? 5.714 -12.279 14.524 1.00 68.06 78 ALA A N 1
ATOM 605 C CA . ALA A 1 78 ? 7.010 -11.729 14.928 1.00 68.06 78 ALA A CA 1
ATOM 606 C C . ALA A 1 78 ? 7.359 -10.410 14.206 1.00 68.06 78 ALA A C 1
ATOM 608 O O . ALA A 1 78 ? 8.015 -9.555 14.788 1.00 68.06 78 ALA A O 1
ATOM 609 N N . ALA A 1 79 ? 6.891 -10.205 12.967 1.00 68.12 79 ALA A N 1
ATOM 610 C CA . ALA A 1 79 ? 7.097 -8.959 12.217 1.00 68.12 79 ALA A CA 1
ATOM 611 C C . ALA A 1 79 ? 6.219 -7.801 12.731 1.00 68.12 79 ALA A C 1
ATOM 613 O O . ALA A 1 79 ? 6.429 -6.642 12.377 1.00 68.12 79 ALA A O 1
ATOM 614 N N . VAL A 1 80 ? 5.238 -8.114 13.579 1.00 65.38 80 VAL A N 1
ATOM 615 C CA . VAL A 1 80 ? 4.381 -7.133 14.247 1.00 65.38 80 VAL A CA 1
ATOM 616 C C . VAL A 1 80 ? 5.073 -6.524 15.474 1.00 65.38 80 VAL A C 1
ATOM 618 O O . VAL A 1 80 ? 4.722 -5.417 15.893 1.00 65.38 80 VAL A O 1
ATOM 621 N N . GLU A 1 81 ? 6.072 -7.206 16.048 1.00 60.09 81 GLU A N 1
ATOM 622 C CA . GLU A 1 81 ? 6.838 -6.699 17.188 1.00 60.09 81 GLU A CA 1
ATOM 623 C C . GLU A 1 81 ? 7.618 -5.438 16.780 1.00 60.09 81 GLU A C 1
ATOM 625 O O . GLU A 1 81 ? 8.614 -5.495 16.065 1.00 60.09 81 GLU A O 1
ATOM 630 N N . GLY A 1 82 ? 7.142 -4.268 17.221 1.00 58.84 82 GLY A N 1
ATOM 631 C CA . GLY A 1 82 ? 7.735 -2.967 16.881 1.00 58.84 82 GLY A CA 1
ATOM 632 C C . GLY A 1 82 ? 6.860 -2.063 16.009 1.00 58.84 82 GLY A C 1
ATOM 633 O O . GLY A 1 82 ? 7.275 -0.944 15.697 1.00 58.84 82 GLY A O 1
ATOM 634 N N . PHE A 1 83 ? 5.639 -2.480 15.653 1.00 64.81 83 PHE A N 1
ATOM 635 C CA . PHE A 1 83 ? 4.663 -1.558 15.073 1.00 64.81 83 PHE A CA 1
ATOM 636 C C . PHE A 1 83 ? 4.234 -0.507 16.102 1.00 64.81 83 PHE A C 1
ATOM 638 O O . PHE A 1 83 ? 3.439 -0.763 17.004 1.00 64.81 83 PHE A O 1
ATOM 645 N N . THR A 1 84 ? 4.753 0.708 15.945 1.00 62.84 84 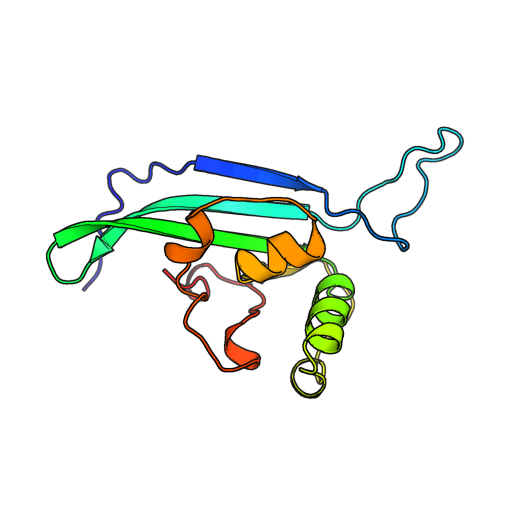THR A N 1
ATOM 646 C CA . THR A 1 84 ? 4.224 1.884 16.634 1.00 62.84 84 THR A CA 1
ATOM 647 C C . THR A 1 84 ? 3.020 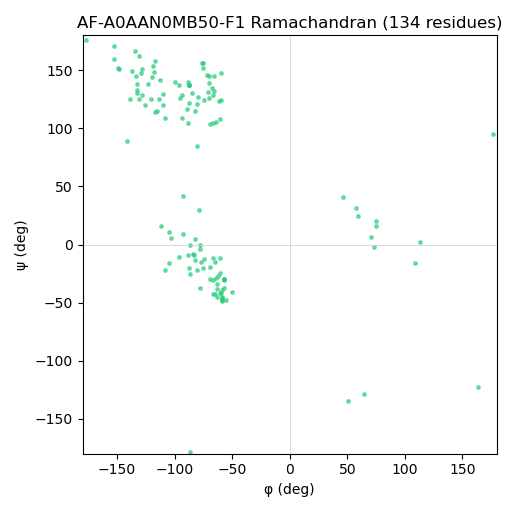2.404 15.860 1.00 62.84 84 THR A C 1
ATOM 649 O O . THR A 1 84 ? 3.159 2.861 14.721 1.00 62.84 84 THR A O 1
ATOM 652 N N . PHE A 1 85 ? 1.849 2.335 16.487 1.00 66.19 85 PHE A N 1
ATOM 653 C CA . PHE A 1 85 ? 0.659 3.053 16.039 1.00 66.19 85 PHE A CA 1
ATOM 654 C C . PHE A 1 85 ? 0.844 4.547 16.286 1.00 66.19 85 PHE A C 1
ATOM 656 O O . PHE A 1 85 ? 1.370 4.948 17.327 1.00 66.19 85 PHE A O 1
ATOM 663 N N . GLY A 1 86 ? 0.416 5.375 15.342 1.00 73.31 86 GLY A N 1
ATOM 664 C CA . GLY A 1 86 ? 0.551 6.819 15.472 1.00 73.31 86 GLY A CA 1
ATOM 665 C C . GLY A 1 86 ? 0.371 7.525 14.141 1.00 73.31 86 GLY A C 1
ATOM 666 O O . GLY A 1 86 ? -0.670 7.404 13.505 1.00 73.31 86 GLY A O 1
ATOM 667 N N . GLU A 1 87 ? 1.380 8.288 13.731 1.00 81.50 87 GLU A N 1
ATOM 668 C CA . GLU A 1 87 ? 1.327 9.055 12.490 1.00 81.50 87 GLU A CA 1
ATOM 669 C C . GLU A 1 87 ? 1.126 8.158 11.264 1.00 81.50 87 GLU A C 1
ATOM 671 O O . GLU A 1 87 ? 1.600 7.019 11.199 1.00 81.50 87 GLU A O 1
ATOM 676 N N . TYR A 1 88 ? 0.428 8.700 10.268 1.00 84.00 88 TYR A N 1
ATOM 677 C CA . TYR A 1 88 ? 0.303 8.055 8.972 1.00 84.00 88 TYR A CA 1
ATOM 678 C C . TYR A 1 88 ? 1.680 7.867 8.343 1.00 84.00 88 TYR A C 1
ATOM 680 O O . TYR A 1 88 ? 2.414 8.831 8.126 1.00 84.00 88 TYR A O 1
ATOM 688 N N . ARG A 1 89 ? 1.995 6.621 7.998 1.00 88.25 89 ARG A N 1
ATOM 689 C CA . ARG A 1 89 ? 3.209 6.240 7.280 1.00 88.25 89 ARG A CA 1
ATOM 690 C C . ARG A 1 89 ? 2.849 5.593 5.956 1.00 88.25 89 ARG A C 1
ATOM 692 O O . ARG A 1 89 ? 1.768 5.026 5.795 1.00 88.25 89 ARG A O 1
ATOM 699 N N . THR A 1 90 ? 3.765 5.703 5.002 1.00 89.81 90 THR A N 1
ATOM 700 C CA . THR A 1 90 ? 3.664 4.984 3.733 1.00 89.81 90 THR A CA 1
ATOM 701 C C . THR A 1 90 ? 4.438 3.686 3.860 1.00 89.81 90 THR A C 1
ATOM 703 O O . THR A 1 90 ? 5.596 3.702 4.261 1.00 89.81 90 THR A O 1
ATOM 706 N N . PHE A 1 91 ? 3.807 2.578 3.511 1.00 90.56 91 PHE A N 1
ATOM 707 C CA . PHE A 1 91 ? 4.395 1.250 3.532 1.00 90.56 91 PHE A CA 1
ATOM 708 C C . PHE A 1 91 ? 4.498 0.738 2.101 1.00 90.56 91 PHE A C 1
ATOM 710 O O . PHE A 1 91 ? 3.481 0.716 1.411 1.00 90.56 91 PHE A O 1
ATOM 717 N N . GLN A 1 92 ? 5.684 0.338 1.642 1.00 92.38 92 GLN A N 1
ATOM 718 C CA . GLN A 1 92 ? 5.776 -0.506 0.449 1.00 92.38 92 GLN A CA 1
ATOM 719 C C . GLN A 1 92 ? 5.265 -1.893 0.833 1.00 92.38 92 GLN A C 1
ATOM 721 O O . GLN A 1 92 ? 5.678 -2.411 1.870 1.00 92.38 92 GLN A O 1
ATOM 726 N N . VAL A 1 93 ? 4.371 -2.463 0.033 1.00 92.56 93 VAL A N 1
ATOM 727 C CA . VAL A 1 93 ? 3.799 -3.804 0.231 1.00 92.56 93 VAL A CA 1
ATOM 728 C C . VAL A 1 93 ? 3.886 -4.582 -1.077 1.00 92.56 93 VAL A C 1
ATOM 730 O O . VAL A 1 93 ? 4.024 -3.965 -2.139 1.00 92.56 93 VAL A O 1
ATOM 733 N N . ARG A 1 94 ? 3.758 -5.914 -1.032 1.00 93.38 94 ARG A N 1
ATOM 734 C CA . ARG A 1 94 ? 3.569 -6.688 -2.264 1.00 93.38 94 ARG A CA 1
ATOM 735 C C . ARG A 1 94 ? 2.226 -6.339 -2.900 1.00 93.38 94 ARG A C 1
ATOM 737 O O . ARG A 1 94 ? 1.226 -6.144 -2.206 1.00 93.38 94 ARG A O 1
ATOM 744 N N . ILE A 1 95 ? 2.170 -6.339 -4.226 1.00 95.19 95 ILE A N 1
ATOM 745 C CA . ILE A 1 95 ? 0.924 -6.187 -4.981 1.00 95.19 95 ILE A CA 1
ATOM 746 C C . ILE A 1 95 ? -0.054 -7.303 -4.603 1.00 95.19 95 ILE A C 1
ATOM 748 O O . ILE A 1 95 ? -1.228 -7.013 -4.405 1.00 95.19 95 ILE A O 1
ATOM 752 N N . SER A 1 96 ? 0.418 -8.539 -4.404 1.00 93.88 96 SER A N 1
ATOM 753 C CA . SER A 1 96 ? -0.423 -9.654 -3.938 1.00 93.88 96 SER A CA 1
ATOM 754 C C . SER A 1 96 ? -1.117 -9.372 -2.606 1.00 93.88 96 SER A C 1
ATOM 756 O O . SER A 1 96 ? -2.269 -9.751 -2.410 1.00 93.88 96 SER A O 1
ATOM 758 N N . ASP A 1 97 ? -0.427 -8.690 -1.696 1.00 93.62 97 ASP A N 1
ATOM 759 C CA . ASP A 1 97 ? -0.943 -8.420 -0.357 1.00 93.62 97 ASP A CA 1
ATOM 760 C C . ASP A 1 97 ? -1.944 -7.268 -0.412 1.00 93.62 97 ASP A C 1
ATOM 762 O O . ASP A 1 97 ? -2.989 -7.302 0.236 1.00 93.62 97 ASP A O 1
ATOM 766 N N . LEU A 1 98 ? -1.673 -6.270 -1.260 1.00 95.31 98 LEU A N 1
ATOM 767 C CA . LEU A 1 98 ? -2.628 -5.209 -1.552 1.00 95.31 98 LEU A CA 1
ATOM 768 C C . LEU A 1 98 ? -3.928 -5.756 -2.153 1.00 95.31 98 LEU A C 1
ATOM 770 O O . LEU A 1 98 ? -5.008 -5.302 -1.775 1.00 95.31 98 LEU A O 1
ATOM 774 N N . GLU A 1 99 ? -3.849 -6.718 -3.069 1.00 95.56 99 GLU A N 1
ATOM 775 C CA . GLU A 1 99 ? -5.034 -7.403 -3.597 1.00 95.56 99 GLU A CA 1
ATOM 776 C C . GLU A 1 99 ? -5.801 -8.128 -2.491 1.00 95.56 99 GLU A C 1
ATOM 778 O O . GLU A 1 99 ? -7.022 -8.013 -2.429 1.00 95.56 99 GLU A O 1
ATOM 783 N N . GLY A 1 100 ? -5.097 -8.793 -1.569 1.00 93.56 100 GLY A N 1
ATOM 784 C CA . GLY A 1 100 ? -5.701 -9.404 -0.384 1.00 93.56 100 GLY A CA 1
ATOM 785 C C . GLY A 1 100 ? -6.441 -8.393 0.499 1.00 93.56 100 GLY A C 1
ATOM 786 O O . GLY A 1 100 ? -7.591 -8.625 0.863 1.00 93.56 100 GLY A O 1
ATOM 787 N N . MET A 1 101 ? -5.823 -7.241 0.780 1.00 93.62 101 MET A N 1
ATOM 788 C CA . MET A 1 101 ? -6.410 -6.177 1.610 1.00 93.62 101 MET A CA 1
ATOM 789 C C . MET A 1 101 ? -7.592 -5.456 0.949 1.00 93.62 101 MET A C 1
ATOM 791 O O . MET A 1 101 ? -8.453 -4.923 1.644 1.00 93.62 101 MET A O 1
ATOM 795 N N . THR A 1 102 ? -7.617 -5.365 -0.382 1.00 93.75 102 THR A N 1
ATOM 796 C CA . THR A 1 102 ? -8.589 -4.525 -1.110 1.00 93.75 102 THR A CA 1
ATOM 797 C C . THR A 1 102 ? -9.659 -5.306 -1.860 1.00 93.75 102 THR A C 1
ATOM 799 O O . THR A 1 102 ? -10.699 -4.742 -2.198 1.00 93.75 102 THR A O 1
ATOM 802 N N . GLY A 1 103 ? -9.402 -6.575 -2.174 1.00 93.75 103 GLY A N 1
ATOM 803 C CA . GLY A 1 103 ? -10.209 -7.368 -3.097 1.00 93.75 103 GLY A CA 1
ATOM 804 C C . GLY A 1 103 ? -10.089 -6.945 -4.568 1.00 93.75 103 GLY A C 1
ATOM 805 O O . GLY A 1 103 ? -10.835 -7.460 -5.402 1.00 93.75 103 GLY A O 1
ATOM 806 N N . TYR A 1 104 ? -9.194 -6.010 -4.909 1.00 95.06 104 TYR A N 1
ATOM 807 C CA . TYR A 1 104 ? -8.909 -5.671 -6.304 1.00 95.06 104 TYR A CA 1
ATOM 808 C C . TYR A 1 104 ? -8.026 -6.732 -6.966 1.00 95.06 104 TYR A C 1
ATOM 810 O O . TYR A 1 104 ? -7.281 -7.438 -6.297 1.00 95.06 104 TYR A O 1
ATOM 818 N N . ASP A 1 105 ? -8.096 -6.809 -8.295 1.00 95.06 105 ASP A N 1
ATOM 819 C CA . ASP A 1 105 ? -7.207 -7.621 -9.128 1.00 95.06 105 ASP A CA 1
ATOM 820 C C . ASP A 1 105 ? -6.413 -6.685 -10.045 1.00 95.06 105 ASP A C 1
ATOM 822 O O . ASP A 1 105 ? -6.983 -6.004 -10.905 1.00 95.06 105 ASP A O 1
ATOM 826 N N . PHE A 1 106 ? -5.096 -6.625 -9.844 1.00 95.12 106 PHE A N 1
ATOM 827 C CA . PHE A 1 106 ? -4.182 -5.843 -10.678 1.00 95.12 106 PHE A CA 1
ATOM 828 C C . PHE A 1 106 ? -3.597 -6.680 -11.829 1.00 95.12 106 PHE A C 1
ATOM 830 O O . PHE A 1 106 ? -2.697 -6.229 -12.545 1.00 95.12 106 PHE A O 1
ATOM 837 N N . GLY A 1 107 ? -4.109 -7.894 -12.039 1.00 94.50 107 GLY A N 1
ATOM 838 C CA . GLY A 1 107 ? -3.707 -8.816 -13.089 1.00 94.50 107 GLY A CA 1
ATOM 839 C C . GLY A 1 107 ? -2.260 -9.272 -12.925 1.00 94.50 107 GLY A C 1
ATOM 840 O O . GLY A 1 107 ? -1.825 -9.703 -11.854 1.00 94.50 107 GLY A O 1
ATOM 841 N N . ASN A 1 108 ? -1.493 -9.150 -14.008 1.00 94.44 108 ASN A N 1
ATOM 842 C CA . ASN A 1 108 ? -0.109 -9.626 -14.072 1.00 94.44 108 ASN A CA 1
ATOM 843 C C . ASN A 1 108 ? 0.897 -8.631 -13.463 1.00 94.44 108 ASN A C 1
ATOM 845 O O . ASN A 1 108 ? 2.101 -8.847 -13.558 1.00 94.44 108 ASN A O 1
ATOM 849 N N . LEU A 1 109 ? 0.446 -7.518 -12.864 1.00 95.00 109 LEU A N 1
ATOM 850 C CA . LEU A 1 109 ? 1.367 -6.548 -12.256 1.00 95.00 109 LEU A CA 1
ATOM 851 C C . LEU A 1 109 ? 2.142 -7.144 -11.076 1.00 95.00 109 LEU A C 1
ATOM 853 O O . LEU A 1 109 ? 3.288 -6.761 -10.869 1.00 95.00 109 LEU A O 1
ATOM 857 N N . ARG A 1 110 ? 1.563 -8.124 -10.370 1.00 93.50 110 ARG A N 1
ATOM 858 C CA . ARG A 1 110 ? 2.244 -8.882 -9.308 1.00 93.50 110 ARG A CA 1
ATOM 859 C C . ARG A 1 110 ? 3.529 -9.571 -9.788 1.00 93.50 110 ARG A C 1
ATOM 861 O O . ARG A 1 110 ? 4.456 -9.725 -9.008 1.00 93.50 110 ARG A O 1
ATOM 868 N N . ASP A 1 111 ? 3.595 -9.953 -11.065 1.00 92.81 111 ASP A N 1
ATOM 869 C CA . ASP A 1 111 ? 4.751 -10.652 -11.643 1.00 92.81 111 ASP A CA 1
ATOM 870 C C . ASP A 1 111 ? 5.918 -9.690 -11.928 1.00 92.81 111 ASP A C 1
ATOM 872 O O . ASP A 1 111 ? 7.042 -10.116 -12.181 1.00 92.81 111 ASP A O 1
ATOM 876 N N . ALA A 1 112 ? 5.639 -8.383 -11.915 1.00 92.69 112 ALA A N 1
ATOM 877 C CA . ALA A 1 112 ? 6.597 -7.301 -12.111 1.00 92.69 112 ALA A CA 1
ATOM 878 C C . ALA A 1 112 ? 6.945 -6.578 -10.796 1.00 92.69 112 ALA A C 1
ATOM 880 O O . ALA A 1 112 ? 7.555 -5.506 -10.830 1.00 92.69 112 ALA A O 1
ATOM 881 N N . ASP A 1 113 ? 6.527 -7.135 -9.657 1.00 92.44 113 ASP A N 1
ATOM 882 C CA . ASP A 1 113 ? 6.778 -6.579 -8.333 1.00 92.44 113 ASP A CA 1
ATOM 883 C C . ASP A 1 113 ? 8.120 -7.070 -7.773 1.00 92.44 113 ASP A C 1
ATOM 885 O O . ASP A 1 113 ? 8.303 -8.280 -7.612 1.00 92.44 113 ASP A O 1
ATOM 889 N N . PRO A 1 114 ? 9.066 -6.173 -7.435 1.00 89.06 114 PRO A N 1
ATOM 890 C CA . PRO A 1 114 ? 10.343 -6.571 -6.846 1.00 89.06 114 PRO A CA 1
ATOM 891 C C . PRO A 1 114 ? 10.186 -7.309 -5.507 1.00 89.06 114 PRO A C 1
ATOM 893 O O . PRO A 1 114 ? 11.064 -8.087 -5.143 1.00 89.06 114 PRO A O 1
ATOM 896 N N . LEU A 1 115 ? 9.083 -7.104 -4.778 1.00 88.56 115 LEU A N 1
ATOM 897 C CA . LEU A 1 115 ? 8.810 -7.791 -3.515 1.00 88.56 115 LEU A CA 1
ATOM 898 C C . LEU A 1 115 ? 8.161 -9.175 -3.701 1.00 88.56 115 LEU A C 1
ATOM 900 O O . LEU A 1 115 ? 8.045 -9.922 -2.729 1.00 88.56 115 LEU A O 1
ATOM 904 N N . ALA A 1 116 ? 7.755 -9.560 -4.919 1.00 85.31 116 ALA A N 1
ATOM 905 C CA . ALA A 1 116 ? 7.059 -10.829 -5.172 1.00 85.31 116 ALA A CA 1
ATOM 906 C C . ALA A 1 116 ? 7.896 -12.075 -4.833 1.00 85.31 116 ALA A C 1
ATOM 908 O O . ALA A 1 116 ? 7.337 -13.124 -4.512 1.00 85.31 116 ALA A O 1
ATOM 909 N N . HIS A 1 117 ? 9.224 -11.964 -4.896 1.00 72.62 117 HIS A N 1
ATOM 910 C CA . HIS A 1 117 ? 10.161 -13.063 -4.645 1.00 72.62 117 HIS A CA 1
ATOM 911 C C . HIS A 1 117 ? 10.841 -12.992 -3.269 1.00 72.62 117 HIS A C 1
ATOM 913 O O . HIS A 1 117 ? 11.731 -13.791 -2.982 1.00 72.62 117 HIS A O 1
ATOM 919 N N . GLU A 1 118 ? 10.440 -12.045 -2.419 1.00 68.56 118 GLU A N 1
ATOM 920 C CA . GLU A 1 118 ? 11.021 -11.857 -1.091 1.00 68.56 118 GLU A CA 1
ATOM 921 C C . GLU A 1 118 ? 10.274 -12.727 -0.064 1.00 68.56 118 GLU A C 1
ATOM 923 O O . GLU A 1 118 ? 9.143 -12.446 0.352 1.00 68.56 118 GLU A O 1
ATOM 928 N N . ASP A 1 119 ? 10.905 -13.830 0.344 1.00 58.19 119 ASP A N 1
ATOM 929 C CA . ASP A 1 119 ? 10.293 -14.810 1.250 1.00 58.19 119 ASP A CA 1
ATOM 930 C C . ASP A 1 119 ? 10.373 -14.437 2.738 1.00 58.19 119 ASP A C 1
ATOM 932 O O . ASP A 1 119 ? 9.650 -15.006 3.558 1.00 58.19 119 ASP A O 1
ATOM 936 N N . GLU A 1 120 ? 11.193 -13.454 3.110 1.00 59.09 120 GLU A N 1
ATOM 937 C CA . GLU A 1 120 ? 11.297 -13.017 4.501 1.00 59.09 120 GLU A CA 1
ATOM 938 C C . GLU A 1 120 ? 10.217 -11.992 4.868 1.00 59.09 120 GLU A C 1
ATOM 940 O O . GLU A 1 120 ? 10.062 -10.955 4.229 1.00 59.09 120 GLU A O 1
ATOM 945 N N . ALA A 1 121 ? 9.525 -12.233 5.981 1.00 54.56 121 ALA A N 1
ATOM 946 C CA . ALA A 1 121 ? 8.493 -11.355 6.540 1.00 54.56 121 ALA A CA 1
ATOM 947 C C . ALA A 1 121 ? 8.924 -9.882 6.673 1.00 54.56 121 ALA A C 1
ATOM 949 O O . ALA A 1 121 ? 8.165 -8.971 6.353 1.00 54.56 121 ALA A O 1
ATOM 950 N N . THR A 1 122 ? 10.165 -9.655 7.107 1.00 54.31 122 THR A N 1
ATOM 951 C CA . THR A 1 122 ? 10.764 -8.327 7.312 1.00 54.31 122 THR A CA 1
ATOM 952 C C . THR A 1 122 ? 11.025 -7.579 6.001 1.00 54.31 122 THR A C 1
ATOM 954 O O . THR A 1 122 ? 11.204 -6.365 6.008 1.00 54.31 122 THR A O 1
ATOM 957 N N . LEU A 1 123 ? 11.069 -8.303 4.879 1.00 56.78 123 LEU A N 1
ATOM 958 C CA . LEU A 1 123 ? 11.322 -7.775 3.539 1.00 56.78 123 LEU A CA 1
ATOM 959 C C . LEU A 1 123 ? 10.029 -7.505 2.756 1.00 56.78 123 LEU A C 1
ATOM 961 O O . LEU A 1 123 ? 10.079 -6.858 1.715 1.00 56.78 123 LEU A O 1
ATOM 965 N N . ARG A 1 124 ? 8.876 -7.963 3.263 1.00 63.16 124 ARG A N 1
ATOM 966 C CA . ARG A 1 124 ? 7.578 -7.883 2.572 1.00 63.16 124 ARG A CA 1
ATOM 967 C C . ARG A 1 124 ? 6.827 -6.579 2.801 1.00 63.16 124 ARG A C 1
ATOM 969 O O . ARG A 1 124 ? 6.026 -6.188 1.955 1.00 63.16 124 ARG A O 1
ATOM 976 N N . VAL A 1 125 ? 7.091 -5.901 3.920 1.00 68.19 125 VAL A N 1
ATOM 977 C CA . VAL A 1 125 ? 6.510 -4.590 4.214 1.00 68.19 125 VAL A CA 1
ATOM 978 C C . VAL A 1 125 ? 7.544 -3.662 4.825 1.00 68.19 125 VAL A C 1
ATOM 980 O O . VAL A 1 125 ? 8.127 -3.968 5.863 1.00 68.19 125 VAL A O 1
ATOM 983 N N . GLN A 1 126 ? 7.731 -2.493 4.215 1.00 75.06 126 GLN A N 1
ATOM 984 C CA . GLN A 1 126 ? 8.701 -1.507 4.680 1.00 75.06 126 GLN A CA 1
ATOM 985 C C . GLN A 1 126 ? 8.070 -0.122 4.791 1.00 75.06 126 GLN A C 1
ATOM 987 O O . GLN A 1 126 ? 7.540 0.404 3.815 1.00 75.06 126 GLN A O 1
ATOM 992 N N . ALA A 1 127 ? 8.165 0.492 5.975 1.00 79.25 127 ALA A N 1
ATOM 993 C CA . ALA A 1 127 ? 7.853 1.909 6.135 1.00 79.25 127 ALA A CA 1
ATOM 994 C C . ALA A 1 127 ? 8.875 2.759 5.363 1.00 79.25 127 ALA A C 1
ATOM 996 O O . ALA A 1 127 ? 10.085 2.539 5.461 1.00 79.25 127 ALA A O 1
ATOM 997 N N . ILE A 1 128 ? 8.371 3.713 4.588 1.00 79.06 128 ILE A N 1
ATOM 998 C CA . ILE A 1 128 ? 9.157 4.572 3.709 1.00 79.06 128 ILE A CA 1
ATOM 999 C C . ILE A 1 128 ? 9.186 5.971 4.302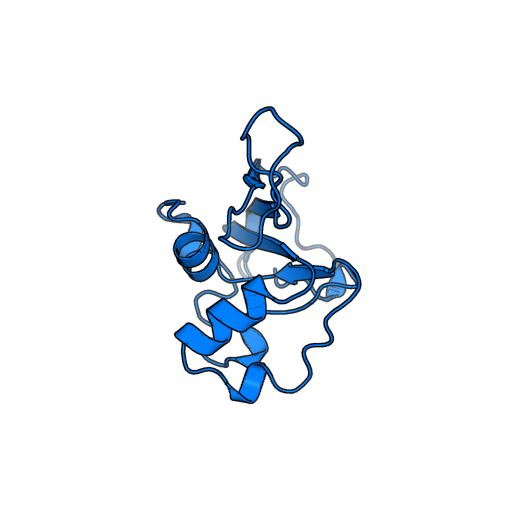 1.00 79.06 128 ILE A C 1
ATOM 1001 O O . ILE A 1 128 ? 8.203 6.709 4.249 1.00 79.06 128 ILE A O 1
ATOM 1005 N N . ASP A 1 129 ? 10.355 6.334 4.806 1.00 76.81 129 ASP A N 1
ATOM 1006 C CA . ASP A 1 129 ? 10.687 7.666 5.298 1.00 76.81 129 ASP A CA 1
ATOM 1007 C C . ASP A 1 129 ? 11.584 8.423 4.291 1.00 76.81 129 ASP A C 1
ATOM 1009 O O . ASP A 1 129 ? 11.711 9.646 4.353 1.00 76.81 129 ASP A O 1
ATOM 1013 N N . ALA A 1 130 ? 12.192 7.715 3.328 1.00 73.12 130 ALA A N 1
ATOM 1014 C CA . ALA A 1 130 ? 13.045 8.266 2.276 1.00 73.12 130 ALA A CA 1
ATOM 1015 C C . ALA A 1 130 ? 12.973 7.458 0.966 1.00 73.12 130 ALA A C 1
ATOM 1017 O O . ALA A 1 130 ? 12.818 6.242 0.977 1.00 73.12 130 ALA A O 1
ATOM 1018 N N . LEU A 1 131 ? 13.195 8.117 -0.181 1.00 70.88 131 LEU A N 1
ATOM 1019 C CA . LEU A 1 131 ? 13.163 7.471 -1.508 1.00 70.88 131 LEU A CA 1
ATOM 1020 C C . LEU A 1 131 ? 14.146 6.298 -1.651 1.00 70.88 131 LEU A C 1
ATOM 1022 O O . LEU A 1 131 ? 13.857 5.349 -2.366 1.00 70.88 131 LEU A O 1
ATOM 1026 N N . ALA A 1 132 ? 15.285 6.339 -0.954 1.00 71.38 132 ALA A N 1
ATOM 1027 C CA . ALA A 1 132 ? 16.292 5.275 -0.990 1.00 71.38 132 ALA A CA 1
ATOM 1028 C C . ALA A 1 132 ? 15.817 3.944 -0.374 1.00 71.38 132 ALA A C 1
ATOM 1030 O O . ALA A 1 132 ? 16.500 2.934 -0.505 1.00 71.38 132 ALA A O 1
ATOM 1031 N N . GLN A 1 133 ? 14.679 3.949 0.325 1.00 74.38 133 GLN A N 1
ATOM 1032 C CA . GLN A 1 133 ? 14.063 2.758 0.906 1.00 74.38 133 GLN A CA 1
ATOM 1033 C C . GLN A 1 133 ? 13.105 2.054 -0.063 1.00 74.38 133 GLN A C 1
ATOM 1035 O O . GLN A 1 133 ? 12.660 0.953 0.242 1.00 74.38 133 GLN A O 1
ATOM 1040 N N . ILE A 1 134 ? 12.796 2.668 -1.211 1.00 74.31 134 ILE A N 1
ATOM 1041 C CA . ILE A 1 134 ? 11.970 2.048 -2.247 1.00 74.31 134 ILE A CA 1
ATOM 1042 C C . ILE A 1 134 ? 12.800 0.990 -2.966 1.00 74.31 134 ILE A C 1
ATOM 1044 O O . ILE A 1 134 ? 13.864 1.296 -3.511 1.00 74.31 134 ILE A O 1
ATOM 1048 N N . ARG A 1 135 ? 12.295 -0.243 -3.001 1.00 76.69 135 ARG A N 1
ATOM 1049 C CA . ARG A 1 135 ? 12.880 -1.292 -3.841 1.00 76.69 135 ARG A CA 1
ATOM 1050 C C . ARG A 1 135 ? 12.420 -1.131 -5.283 1.00 76.69 135 ARG A C 1
ATOM 1052 O O . ARG A 1 135 ? 11.218 -1.035 -5.529 1.00 76.69 135 ARG A O 1
ATOM 1059 N N . MET A 1 136 ? 13.410 -1.084 -6.174 1.00 71.31 136 MET A N 1
ATOM 1060 C CA . MET A 1 136 ? 13.333 -0.850 -7.620 1.00 71.31 136 MET A CA 1
ATOM 1061 C C . MET A 1 136 ? 13.854 -2.067 -8.382 1.00 71.31 136 MET A C 1
ATOM 1063 O O . MET A 1 136 ? 14.605 -2.854 -7.766 1.00 71.31 136 MET A O 1
#

Secondary structure (DSSP, 8-state):
------GGG-EEEEEEEE--TTPPB-GGG--B--SEEEEEEEEEEE-TTS-EEEEEEEEEEESSHHHHHHHHHTT-GGGGTT----S-EEEEE-HHHHHHHH----GGGGGG-TTTT--SHHHHEEEESSGGGS--

Nearest PDB structures (foldseek):
  6qlf-assembly1_O  TM=3.834E-01  e=1.524E-01  Saccharomyces cerevisiae
  6bss-assembly1_A  TM=3.721E-01  e=1.003E+00  Homo sapiens
  8ex2-assembly1_A  TM=3.613E-01  e=3.181E+00  Homo sapiens
  8c0a-assembly2_B  TM=3.781E-01  e=4.311E+00  Homo sapiens
  6g3c-assembly2_B  TM=3.859E-01  e=5.841E+00  Homo sapiens

Sequence (136 aa):
MENTRTFGFRANVFTGPIFTDDDPPLGDSGATIPLNYFKVVTMLAEDEWDTPRLHATAYVLSQGQLIQQMLLEEGLAAAVEGFTFGEYRTFQVRISDLEGMTGYDFGNLRDADPLAHEDEATLRVQAIDALAQIRM

InterPro domains:
  IPR001604 DNA/RNA non-specific endonuclease/pyrophosphatase/phosphodiesterase domain [PF01223] (2-108)
  IPR044925 His-Me finger superfamily [SSF54060] (4-106)
  IPR044929 DNA/RNA non-specific endonuclease superfamily [G3DSA:3.40.570.10] (1-124)

Organism: NCBI:txid3137370

Foldseek 3Di:
DDDQPQVVVDKDKDKDAQDDPPFDADPPPRDTDGQKMKIKIWGWTQDPVRDTDIAIWMKMWHLCPLVCVLCVVVVNNVLNVPSDRDDTFIKTAQPVSVCVRRVDDPDCNSVRYPLNPPPDPNSGIDTDPDPVPDDD